Protein AF-A0A959WNP8-F1 (afdb_monomer_lite)

Foldseek 3Di:
DDVVVVQLVLLQDVLLVHCPDPCNVPPAAEAEAEDADDDPDDQKAADLVRSHIYGYDYPPDAPLQRSLRSNLRRLCNSVDDDPVDDDSFDPSSVVSSQSSLCRSQVDDPQPDVGSDDDRRSVVSVVSVVVVVD

Structure (mmCIF, N/CA/C/O backbone):
data_AF-A0A959WNP8-F1
#
_entry.id   AF-A0A959WNP8-F1
#
loop_
_atom_site.group_PDB
_atom_site.id
_atom_site.type_symbol
_atom_site.label_atom_id
_atom_site.label_alt_id
_atom_site.label_comp_id
_atom_site.label_asym_id
_atom_site.label_entity_id
_atom_site.label_seq_id
_atom_site.pdbx_PDB_ins_code
_atom_site.Cartn_x
_atom_site.Cartn_y
_atom_site.Cartn_z
_atom_site.occupancy
_atom_site.B_iso_or_equiv
_atom_site.auth_seq_id
_atom_site.auth_comp_id
_atom_site.auth_asym_id
_atom_site.auth_atom_id
_atom_site.pdbx_PDB_model_num
ATOM 1 N N . MET A 1 1 ? -9.210 -8.661 9.900 1.00 83.38 1 MET A N 1
ATOM 2 C CA . MET A 1 1 ? -8.757 -8.524 8.499 1.00 83.38 1 MET A CA 1
ATOM 3 C C . MET A 1 1 ? -7.403 -9.189 8.386 1.00 83.38 1 MET A C 1
ATOM 5 O O . MET A 1 1 ? -6.576 -8.958 9.261 1.00 83.38 1 MET A O 1
ATOM 9 N N . ASP A 1 2 ? -7.205 -10.001 7.355 1.00 92.56 2 ASP A N 1
ATOM 10 C CA . ASP A 1 2 ? -5.913 -10.611 7.049 1.00 92.56 2 ASP A CA 1
ATOM 11 C C . ASP A 1 2 ? -5.128 -9.694 6.099 1.00 92.56 2 ASP A C 1
ATOM 13 O O . ASP A 1 2 ? -5.534 -9.480 4.958 1.00 92.56 2 ASP A O 1
ATOM 17 N N . LEU A 1 3 ? -4.041 -9.098 6.596 1.00 93.81 3 LEU A N 1
ATOM 18 C CA . LEU A 1 3 ? -3.204 -8.191 5.806 1.00 93.81 3 LEU A CA 1
ATOM 19 C C . LEU A 1 3 ? -2.241 -8.924 4.873 1.00 93.81 3 LEU A C 1
ATOM 21 O O . LEU A 1 3 ? -1.819 -8.333 3.884 1.00 93.81 3 LEU A O 1
ATOM 25 N N . ALA A 1 4 ? -1.890 -10.176 5.171 1.00 95.12 4 ALA A N 1
ATOM 26 C CA . ALA A 1 4 ? -1.042 -10.960 4.283 1.00 95.12 4 ALA A CA 1
ATOM 27 C C . ALA A 1 4 ? -1.831 -11.337 3.026 1.00 95.12 4 ALA A C 1
ATOM 29 O O . ALA A 1 4 ? -1.365 -11.093 1.916 1.00 95.12 4 ALA A O 1
ATOM 30 N N . ALA A 1 5 ? -3.067 -11.816 3.204 1.00 96.44 5 ALA A N 1
ATOM 31 C CA . ALA A 1 5 ? -3.975 -12.082 2.090 1.00 96.44 5 ALA A CA 1
ATOM 32 C C . ALA A 1 5 ? -4.245 -10.818 1.259 1.00 96.44 5 ALA A C 1
ATOM 34 O O . ALA A 1 5 ? -4.214 -10.862 0.028 1.00 96.44 5 ALA A O 1
ATOM 35 N N . GLU A 1 6 ? -4.458 -9.679 1.924 1.00 97.56 6 GLU A N 1
ATOM 36 C CA . GLU A 1 6 ? -4.662 -8.412 1.225 1.00 97.56 6 GLU A CA 1
ATOM 37 C C . GLU A 1 6 ? -3.420 -7.984 0.441 1.00 97.56 6 GLU A C 1
ATOM 39 O O . GLU A 1 6 ? -3.536 -7.602 -0.719 1.00 97.56 6 GLU A O 1
ATOM 44 N N . LEU A 1 7 ? -2.220 -8.112 1.014 1.00 97.56 7 LEU A N 1
ATOM 45 C CA . LEU A 1 7 ? -0.985 -7.834 0.287 1.00 97.56 7 LEU A CA 1
ATOM 46 C C . LEU A 1 7 ? -0.840 -8.731 -0.950 1.00 97.56 7 LEU A C 1
ATOM 48 O O . LEU A 1 7 ? -0.492 -8.234 -2.020 1.00 97.56 7 LEU A O 1
ATOM 52 N N . THR A 1 8 ? -1.131 -10.029 -0.834 1.00 97.06 8 THR A N 1
ATOM 53 C CA . THR A 1 8 ? -1.098 -10.953 -1.978 1.00 97.06 8 THR A CA 1
ATOM 54 C C . THR A 1 8 ? -2.072 -10.526 -3.073 1.00 97.06 8 THR A C 1
ATOM 56 O O . THR A 1 8 ? -1.708 -10.554 -4.248 1.00 97.06 8 THR A O 1
ATOM 59 N N . ARG A 1 9 ? -3.287 -10.099 -2.708 1.00 97.62 9 ARG A N 1
ATOM 60 C CA . ARG A 1 9 ? -4.274 -9.577 -3.660 1.00 97.62 9 ARG A CA 1
ATOM 61 C C . ARG A 1 9 ? -3.765 -8.312 -4.349 1.00 97.62 9 ARG A C 1
ATOM 63 O O . ARG A 1 9 ? -3.756 -8.253 -5.573 1.00 97.62 9 ARG A O 1
ATOM 70 N N . LEU A 1 10 ? -3.310 -7.329 -3.571 1.00 98.19 10 LEU A N 1
ATOM 71 C CA . LEU A 1 10 ? -2.827 -6.045 -4.088 1.00 98.19 10 LEU A CA 1
ATOM 72 C C . LEU A 1 10 ? -1.586 -6.206 -4.976 1.00 98.19 10 LEU A C 1
ATOM 74 O O . LEU A 1 10 ? -1.432 -5.490 -5.954 1.00 98.19 10 LEU A O 1
ATOM 78 N N . SER A 1 11 ? -0.719 -7.176 -4.690 1.00 98.06 11 SER A N 1
ATOM 79 C CA . SER A 1 11 ? 0.497 -7.425 -5.481 1.00 98.06 11 SER A CA 1
ATOM 80 C C . SER A 1 11 ? 0.220 -7.907 -6.910 1.00 98.06 11 SER A C 1
ATOM 82 O O . SER A 1 11 ? 1.142 -7.970 -7.716 1.00 98.06 11 SER A O 1
ATOM 84 N N . ARG A 1 12 ? -1.033 -8.260 -7.223 1.00 97.94 12 ARG A N 1
ATOM 85 C CA . ARG A 1 12 ? -1.471 -8.747 -8.538 1.00 97.94 12 ARG A CA 1
ATOM 86 C C . ARG A 1 12 ? -2.231 -7.708 -9.357 1.00 97.94 12 ARG A C 1
ATOM 88 O O . ARG A 1 12 ? -2.690 -8.057 -10.438 1.00 97.94 12 ARG A O 1
ATOM 95 N N . LEU A 1 13 ? -2.388 -6.488 -8.843 1.00 98.25 13 LEU A N 1
ATOM 96 C CA . LEU A 1 13 ? -3.090 -5.420 -9.552 1.00 98.25 13 LEU A CA 1
ATOM 97 C C . LEU A 1 13 ? -2.391 -5.105 -10.875 1.00 98.25 13 LEU A C 1
ATOM 99 O O . LEU A 1 13 ? -1.161 -4.999 -10.915 1.00 98.25 13 LEU A O 1
ATOM 103 N N . ASP A 1 14 ? -3.164 -4.895 -11.934 1.00 97.44 14 ASP A N 1
ATOM 104 C CA . ASP A 1 14 ? -2.667 -4.504 -13.255 1.00 97.44 14 ASP A CA 1
ATOM 105 C C . ASP A 1 14 ? -1.921 -3.167 -13.186 1.00 97.44 14 ASP A C 1
ATOM 107 O O . ASP A 1 14 ? -0.846 -3.021 -13.775 1.00 97.44 14 ASP A O 1
ATOM 111 N N . ALA A 1 15 ? -2.399 -2.234 -12.356 1.00 96.19 15 ALA A N 1
ATOM 112 C CA . ALA A 1 15 ? -1.715 -0.979 -12.049 1.00 96.19 15 ALA A CA 1
ATOM 113 C C . ALA A 1 15 ? -0.299 -1.161 -11.466 1.00 96.19 15 ALA A C 1
ATOM 115 O O . ALA A 1 15 ? 0.496 -0.221 -11.486 1.00 96.19 15 ALA A O 1
ATOM 116 N N . LEU A 1 16 ? 0.018 -2.351 -10.944 1.00 96.25 16 LEU A N 1
ATOM 117 C CA . LEU A 1 16 ? 1.311 -2.719 -10.362 1.00 96.25 16 LEU A CA 1
ATOM 118 C C . LEU A 1 16 ? 2.051 -3.798 -11.179 1.00 96.25 16 LEU A C 1
ATOM 120 O O . LEU A 1 16 ? 2.971 -4.443 -10.671 1.00 96.25 16 LEU A O 1
ATOM 124 N N . GLY A 1 17 ? 1.670 -3.988 -12.445 1.00 94.69 17 GLY A N 1
ATOM 125 C CA . GLY A 1 17 ? 2.283 -4.952 -13.366 1.00 94.69 17 GLY A CA 1
ATOM 126 C C . GLY A 1 17 ? 1.504 -6.259 -13.537 1.00 94.69 17 GLY A C 1
ATOM 127 O O . GLY A 1 17 ? 1.948 -7.133 -14.282 1.00 94.69 17 GLY A O 1
ATOM 128 N N . GLY A 1 18 ? 0.352 -6.394 -12.880 1.00 95.69 18 GLY A N 1
ATOM 129 C CA . GLY A 1 18 ? -0.593 -7.488 -13.073 1.00 95.69 18 GLY A CA 1
ATOM 130 C C . GLY A 1 18 ? -0.128 -8.840 -12.522 1.00 95.69 18 GLY A C 1
ATOM 131 O O . GLY A 1 18 ? 0.905 -8.944 -11.852 1.00 95.69 18 GLY A O 1
ATOM 132 N N . PRO A 1 19 ? -0.858 -9.926 -12.828 1.00 95.50 19 PRO A N 1
ATOM 133 C CA . PRO A 1 19 ? -0.564 -11.270 -12.322 1.00 95.50 19 PRO A CA 1
ATOM 134 C C . PRO A 1 19 ? 0.791 -11.844 -12.760 1.00 95.50 19 PRO A C 1
ATOM 136 O O . PRO A 1 19 ? 1.304 -12.752 -12.109 1.00 95.50 19 PRO A O 1
ATOM 139 N N . ALA A 1 20 ? 1.361 -11.332 -13.854 1.00 94.06 20 ALA A N 1
ATOM 140 C CA . ALA A 1 20 ? 2.686 -11.706 -14.354 1.00 94.06 20 ALA A CA 1
ATOM 141 C C . ALA A 1 20 ? 3.803 -10.755 -13.874 1.00 94.06 20 ALA A C 1
ATOM 143 O O . ALA A 1 20 ? 4.969 -10.946 -14.220 1.00 94.06 20 ALA A O 1
ATOM 144 N N . GLY A 1 21 ? 3.457 -9.724 -13.099 1.00 93.81 21 GLY A N 1
ATOM 145 C CA . GLY A 1 21 ? 4.389 -8.715 -12.617 1.00 93.81 21 GLY A CA 1
ATOM 146 C C . GLY A 1 21 ? 5.350 -9.225 -11.540 1.00 93.81 21 GLY A C 1
ATOM 147 O O . GLY A 1 21 ? 5.162 -10.281 -10.922 1.00 93.81 21 GLY A O 1
ATOM 148 N N . ALA A 1 22 ? 6.387 -8.426 -11.277 1.00 93.69 22 ALA A N 1
ATOM 149 C CA . ALA A 1 22 ? 7.410 -8.745 -10.283 1.00 93.69 22 ALA A CA 1
ATOM 150 C C . ALA A 1 22 ? 6.818 -8.915 -8.875 1.00 93.69 22 ALA A C 1
ATOM 152 O O . ALA A 1 22 ? 7.157 -9.877 -8.189 1.00 93.69 22 ALA A O 1
ATOM 153 N N . LEU A 1 23 ? 5.889 -8.038 -8.478 1.00 95.75 23 LEU A N 1
ATOM 154 C CA . LEU A 1 23 ? 5.220 -8.106 -7.176 1.00 95.75 23 LEU A CA 1
ATOM 155 C C . LEU A 1 23 ? 4.314 -9.333 -7.037 1.00 95.75 23 LEU A C 1
ATOM 157 O O . LEU A 1 23 ? 4.260 -9.930 -5.967 1.00 95.75 23 LEU A O 1
ATOM 161 N N . ALA A 1 24 ? 3.636 -9.750 -8.107 1.00 96.06 24 ALA A N 1
ATOM 162 C CA . ALA A 1 24 ? 2.801 -10.948 -8.086 1.00 96.06 24 ALA A CA 1
ATOM 163 C C . ALA A 1 24 ? 3.635 -12.225 -7.896 1.00 96.06 24 ALA A C 1
ATOM 165 O O . ALA A 1 24 ? 3.199 -13.152 -7.212 1.00 96.06 24 ALA A O 1
ATOM 166 N N . SER A 1 25 ? 4.832 -12.253 -8.490 1.00 95.56 25 SER A N 1
ATOM 167 C CA . SER A 1 25 ? 5.758 -13.389 -8.426 1.00 95.56 25 SER A CA 1
ATOM 168 C C . SER A 1 25 ? 6.579 -13.411 -7.133 1.00 95.56 25 SER A C 1
ATOM 170 O O . SER A 1 25 ? 6.843 -14.476 -6.583 1.00 95.56 25 SER A O 1
ATOM 172 N N . HIS A 1 26 ? 6.976 -12.235 -6.645 1.00 94.94 26 HIS A N 1
ATOM 173 C CA . HIS A 1 26 ? 7.814 -12.047 -5.463 1.00 94.94 26 HIS A CA 1
ATOM 174 C C . HIS A 1 26 ? 7.223 -10.934 -4.583 1.00 94.94 26 HIS A C 1
ATOM 176 O O . HIS A 1 26 ? 7.759 -9.820 -4.548 1.00 94.94 26 HIS A O 1
ATOM 182 N N . PRO A 1 27 ? 6.105 -11.201 -3.884 1.00 95.25 27 PRO A N 1
ATOM 183 C CA . PRO A 1 27 ? 5.466 -10.198 -3.044 1.00 95.25 27 PRO A CA 1
ATOM 184 C C . PRO A 1 27 ? 6.399 -9.779 -1.901 1.00 95.25 27 PRO A C 1
ATOM 186 O O . PRO A 1 27 ? 7.181 -10.603 -1.415 1.00 95.25 27 PRO A O 1
ATOM 189 N N . PRO A 1 28 ? 6.327 -8.515 -1.452 1.00 96.88 28 PRO A N 1
ATOM 190 C CA . PRO A 1 28 ? 7.196 -8.037 -0.394 1.00 96.88 28 PRO A CA 1
ATOM 191 C C . PRO A 1 28 ? 6.903 -8.729 0.936 1.00 96.88 28 PRO A C 1
ATOM 193 O O . PRO A 1 28 ? 5.772 -9.116 1.234 1.00 96.88 28 PRO A O 1
ATOM 196 N N . GLU A 1 29 ? 7.920 -8.831 1.785 1.00 97.81 29 GLU A N 1
ATOM 197 C CA . GLU A 1 29 ? 7.729 -9.287 3.160 1.00 97.81 29 GLU A CA 1
ATOM 198 C C . GLU A 1 29 ? 6.922 -8.238 3.943 1.00 97.81 29 GLU A C 1
ATOM 200 O O . GLU A 1 29 ? 7.284 -7.057 3.978 1.00 97.81 29 GLU A O 1
ATOM 205 N N . LEU A 1 30 ? 5.848 -8.666 4.613 1.00 98.00 30 LEU A N 1
ATOM 206 C CA . LEU A 1 30 ? 5.008 -7.786 5.421 1.00 98.00 30 LEU A CA 1
ATOM 207 C C . LEU A 1 30 ? 5.306 -7.917 6.912 1.00 98.00 30 LEU A C 1
ATOM 209 O O . LEU A 1 30 ? 5.053 -8.948 7.531 1.00 98.00 30 LEU A O 1
ATOM 213 N N . THR A 1 31 ? 5.705 -6.809 7.530 1.00 97.75 31 THR A N 1
ATOM 214 C CA . THR A 1 31 ? 5.743 -6.666 8.988 1.00 97.75 31 THR A CA 1
ATOM 215 C C . THR A 1 31 ? 4.579 -5.810 9.484 1.00 97.75 31 THR A C 1
ATOM 217 O O . THR A 1 31 ? 4.430 -4.652 9.096 1.00 97.75 31 THR A O 1
ATOM 220 N N . VAL A 1 32 ? 3.790 -6.333 10.427 1.00 95.75 32 VAL A N 1
ATOM 221 C CA . VAL A 1 32 ? 2.732 -5.563 11.103 1.00 95.75 32 VAL A CA 1
ATOM 222 C C . VAL A 1 32 ? 3.188 -5.171 12.506 1.00 95.75 32 VAL A C 1
ATOM 224 O O . VAL A 1 32 ? 3.289 -6.006 13.404 1.00 95.75 32 VAL A O 1
ATOM 227 N N . ARG A 1 33 ? 3.432 -3.878 12.716 1.00 94.75 33 ARG A N 1
ATOM 228 C CA . ARG A 1 33 ? 3.794 -3.307 14.019 1.00 94.75 33 ARG A CA 1
ATOM 229 C C . ARG A 1 33 ? 2.537 -2.967 14.805 1.00 94.75 33 ARG A C 1
ATOM 231 O O . ARG A 1 33 ? 1.629 -2.339 14.267 1.00 94.75 33 ARG A O 1
ATOM 238 N N . ARG A 1 34 ? 2.501 -3.333 16.088 1.00 94.19 34 ARG A N 1
ATOM 239 C CA . ARG A 1 34 ? 1.337 -3.105 16.961 1.00 94.19 34 ARG A CA 1
ATOM 240 C C . ARG A 1 34 ? 1.687 -2.352 18.247 1.00 94.19 34 ARG A C 1
ATOM 242 O O . ARG A 1 34 ? 1.679 -2.947 19.321 1.00 94.19 34 ARG A O 1
ATOM 249 N N . PRO A 1 35 ? 2.059 -1.063 18.166 1.00 93.56 35 PRO A N 1
ATOM 250 C CA . PRO A 1 35 ? 2.341 -0.276 19.357 1.00 93.56 35 PRO A CA 1
ATOM 251 C C . PRO A 1 35 ? 1.058 0.005 20.150 1.00 93.56 35 PRO A C 1
ATOM 253 O O . PRO A 1 35 ? -0.022 0.174 19.586 1.00 93.56 35 PRO A O 1
ATOM 256 N N . ALA A 1 36 ? 1.195 0.150 21.470 1.00 92.62 36 ALA A N 1
ATOM 257 C CA . ALA A 1 36 ? 0.074 0.449 22.366 1.00 92.62 36 ALA A CA 1
ATOM 258 C C . ALA A 1 36 ? -0.537 1.852 22.161 1.00 92.62 36 ALA A C 1
ATOM 260 O O . ALA A 1 36 ? -1.612 2.141 22.679 1.00 92.62 36 ALA A O 1
ATOM 261 N N . ARG A 1 37 ? 0.153 2.751 21.446 1.00 91.88 37 ARG A N 1
ATOM 262 C CA . ARG A 1 37 ? -0.270 4.139 21.199 1.00 91.88 37 ARG A CA 1
ATOM 263 C C . ARG A 1 37 ? 0.013 4.539 19.754 1.00 91.88 37 ARG A C 1
ATOM 265 O O . ARG A 1 37 ? 0.908 3.982 19.118 1.00 91.88 37 ARG A O 1
ATOM 272 N N . ARG A 1 38 ? -0.701 5.563 19.275 1.00 89.31 38 ARG A N 1
ATOM 273 C CA . ARG A 1 38 ? -0.488 6.157 17.949 1.00 89.31 38 ARG A CA 1
ATOM 274 C C . ARG A 1 38 ? 0.963 6.645 17.787 1.00 89.31 38 ARG A C 1
ATOM 276 O O . ARG A 1 38 ? 1.421 7.453 18.601 1.00 89.31 38 ARG A O 1
ATOM 283 N N . PRO A 1 39 ? 1.689 6.208 16.744 1.00 86.31 39 PRO A N 1
ATOM 284 C CA . PRO A 1 39 ? 3.019 6.724 16.444 1.00 86.31 39 PRO A CA 1
ATOM 285 C C . PRO A 1 39 ? 2.949 8.197 16.016 1.00 86.31 39 PRO A C 1
ATOM 287 O O . PRO A 1 39 ? 2.016 8.630 15.346 1.00 86.31 39 PRO A O 1
ATOM 290 N N . ARG A 1 40 ? 3.969 8.983 16.382 1.00 82.50 40 ARG A N 1
ATOM 291 C CA . ARG A 1 40 ? 3.981 10.443 16.164 1.00 82.50 40 ARG A CA 1
ATOM 292 C C . ARG A 1 40 ? 4.201 10.881 14.713 1.00 82.50 40 ARG A C 1
ATOM 294 O O . ARG A 1 40 ? 3.978 12.048 14.419 1.00 82.50 40 ARG A O 1
ATOM 301 N N . ARG A 1 41 ? 4.735 10.013 13.842 1.00 75.62 41 ARG A N 1
ATOM 302 C CA . ARG A 1 41 ? 5.233 10.438 12.517 1.00 75.62 41 ARG A CA 1
ATOM 303 C C . ARG A 1 41 ? 4.864 9.538 11.342 1.00 75.62 41 ARG A C 1
ATOM 305 O O . ARG A 1 41 ? 4.574 10.075 10.284 1.00 75.62 41 ARG A O 1
ATOM 312 N N . ARG A 1 42 ? 4.933 8.210 11.476 1.00 82.31 42 ARG A N 1
ATOM 313 C CA . ARG A 1 42 ? 4.773 7.287 10.338 1.00 82.31 42 ARG A CA 1
ATOM 314 C C . ARG A 1 42 ? 3.828 6.148 10.678 1.00 82.31 42 ARG A C 1
ATOM 316 O O . ARG A 1 42 ? 3.928 5.585 11.768 1.00 82.31 42 ARG A O 1
ATOM 323 N N . LEU A 1 43 ? 2.936 5.845 9.739 1.00 89.00 43 LEU A N 1
ATOM 324 C CA . LEU A 1 43 ? 1.996 4.728 9.814 1.00 89.00 43 LEU A CA 1
ATOM 325 C C . LEU A 1 43 ? 2.531 3.498 9.078 1.00 89.00 43 LEU A C 1
ATOM 327 O O . LEU A 1 43 ? 2.284 2.381 9.520 1.00 89.00 43 LEU A O 1
ATOM 331 N N . GLY A 1 44 ? 3.353 3.693 8.050 1.00 92.50 44 GLY A N 1
ATOM 332 C CA . GLY A 1 44 ? 4.088 2.636 7.371 1.00 92.50 44 GLY A CA 1
ATOM 333 C C . GLY A 1 44 ? 5.421 3.122 6.817 1.00 92.50 44 GLY A C 1
ATOM 334 O O . GLY A 1 44 ? 5.806 4.283 7.011 1.00 92.50 44 GLY A O 1
ATOM 335 N N . PHE A 1 45 ? 6.162 2.184 6.237 1.00 92.56 45 PHE A N 1
ATOM 336 C CA . PHE A 1 45 ? 7.288 2.458 5.353 1.00 92.56 45 PHE A CA 1
ATOM 337 C C . PHE A 1 45 ? 7.601 1.228 4.491 1.00 92.56 45 PHE A C 1
ATOM 339 O O . PHE A 1 45 ? 7.463 0.088 4.945 1.00 92.56 45 PHE A O 1
ATOM 346 N N . ALA A 1 46 ? 8.098 1.478 3.287 1.00 93.38 46 ALA A N 1
ATOM 347 C CA . ALA A 1 46 ? 8.714 0.500 2.405 1.00 93.38 46 ALA A CA 1
ATOM 348 C C . ALA A 1 46 ? 10.249 0.548 2.477 1.00 93.38 46 ALA A C 1
ATOM 350 O O . ALA A 1 46 ? 10.850 1.606 2.685 1.00 93.38 46 ALA A O 1
ATOM 351 N N . VAL A 1 47 ? 10.886 -0.599 2.243 1.00 91.81 47 VAL A N 1
ATOM 352 C CA . VAL A 1 47 ? 12.323 -0.720 1.970 1.00 91.81 47 VAL A CA 1
ATOM 353 C C . VAL A 1 47 ? 12.481 -1.408 0.609 1.00 91.81 47 VAL A C 1
ATOM 355 O O . VAL A 1 47 ? 12.570 -2.635 0.557 1.00 91.81 47 VAL A O 1
ATOM 358 N N . PRO A 1 48 ? 12.486 -0.647 -0.506 1.00 90.56 48 PRO A N 1
ATOM 359 C CA . PRO A 1 48 ? 12.495 -1.219 -1.856 1.00 90.56 48 PRO A CA 1
ATOM 360 C C . PRO A 1 48 ? 13.666 -2.160 -2.128 1.00 90.56 48 PRO A C 1
ATOM 362 O O . PRO A 1 48 ? 13.466 -3.237 -2.674 1.00 90.56 48 PRO A O 1
ATOM 365 N N . ALA A 1 49 ? 14.869 -1.798 -1.673 1.00 89.00 49 ALA A N 1
ATOM 366 C CA . ALA A 1 49 ? 16.072 -2.611 -1.863 1.00 89.00 49 ALA A CA 1
ATOM 367 C C . ALA A 1 49 ? 15.998 -3.994 -1.188 1.00 89.00 49 ALA A C 1
ATOM 369 O O . ALA A 1 49 ? 16.717 -4.903 -1.587 1.00 89.00 49 ALA A O 1
ATOM 370 N N . GLU A 1 50 ? 15.140 -4.152 -0.179 1.00 93.94 50 GLU A N 1
ATOM 371 C CA . GLU A 1 50 ? 14.948 -5.417 0.535 1.00 93.94 50 GLU A CA 1
ATOM 372 C C . GLU A 1 50 ? 13.634 -6.113 0.145 1.00 93.94 50 GLU A C 1
ATOM 374 O O . GLU A 1 50 ? 13.381 -7.218 0.611 1.00 93.94 50 GLU A O 1
ATOM 379 N N . ASN A 1 51 ? 12.792 -5.490 -0.691 1.00 94.88 51 ASN A N 1
ATOM 380 C CA . ASN A 1 51 ? 11.424 -5.932 -0.974 1.00 94.88 51 ASN A CA 1
ATOM 381 C C . ASN A 1 51 ? 10.593 -6.137 0.313 1.00 94.88 51 ASN A C 1
ATOM 383 O O . ASN A 1 51 ? 10.007 -7.194 0.539 1.00 94.88 51 ASN A O 1
ATOM 387 N N . ARG A 1 52 ? 10.577 -5.134 1.205 1.00 96.50 52 ARG A N 1
ATOM 388 C CA . ARG A 1 52 ? 9.899 -5.218 2.516 1.00 96.50 52 ARG A CA 1
ATOM 389 C C . ARG A 1 52 ? 8.963 -4.050 2.758 1.00 96.50 52 ARG A C 1
ATOM 391 O O . ARG A 1 52 ? 9.266 -2.911 2.402 1.00 96.50 52 ARG A O 1
ATOM 398 N N . ILE A 1 53 ? 7.864 -4.326 3.450 1.00 96.69 53 ILE A N 1
ATOM 399 C CA . ILE A 1 53 ? 6.877 -3.339 3.883 1.00 96.69 53 ILE A CA 1
ATOM 400 C C . ILE A 1 53 ? 6.625 -3.495 5.379 1.00 96.69 53 ILE A C 1
ATOM 402 O O . ILE A 1 53 ? 6.459 -4.595 5.905 1.00 96.69 53 ILE A O 1
ATOM 406 N N . SER A 1 54 ? 6.533 -2.368 6.076 1.00 96.31 54 SER A N 1
ATOM 407 C CA . SER A 1 54 ? 6.039 -2.311 7.442 1.00 96.31 54 SER A CA 1
ATOM 408 C C . SER A 1 54 ? 4.776 -1.465 7.507 1.00 96.31 54 SER A C 1
ATOM 410 O O . SER A 1 54 ? 4.789 -0.303 7.114 1.00 96.31 54 SER A O 1
ATOM 412 N N . VAL A 1 55 ? 3.720 -2.004 8.113 1.00 95.50 55 VAL A N 1
ATOM 413 C CA . VAL A 1 55 ? 2.480 -1.275 8.425 1.00 95.50 55 VAL A CA 1
ATOM 414 C C . VAL A 1 55 ? 2.280 -1.249 9.934 1.00 95.50 55 VAL A C 1
ATOM 416 O O . VAL A 1 55 ? 2.592 -2.213 10.631 1.00 95.50 55 VAL A O 1
ATOM 419 N N . THR A 1 56 ? 1.776 -0.141 10.465 1.00 94.50 56 THR A N 1
ATOM 420 C CA . THR A 1 56 ? 1.520 0.038 11.894 1.00 94.50 56 THR A CA 1
ATOM 421 C C . THR A 1 56 ? 0.026 0.055 12.163 1.00 94.50 56 THR A C 1
ATOM 423 O O . THR A 1 56 ? -0.687 0.900 11.635 1.00 94.50 56 THR A O 1
ATOM 426 N N . ALA A 1 57 ? -0.436 -0.831 13.041 1.00 92.56 57 ALA A N 1
ATOM 427 C CA . ALA A 1 57 ? -1.803 -0.857 13.542 1.00 92.56 57 ALA A CA 1
ATOM 428 C C . ALA A 1 57 ? -1.807 -0.574 15.050 1.00 92.56 57 ALA A C 1
ATOM 430 O O . ALA A 1 57 ? -1.121 -1.250 15.808 1.00 92.56 57 ALA A O 1
ATOM 431 N N . TYR A 1 58 ? -2.563 0.422 15.503 1.00 92.56 58 TYR A N 1
ATOM 432 C CA . TYR A 1 58 ? -2.629 0.837 16.910 1.00 92.56 58 TYR A CA 1
ATOM 433 C C . TYR A 1 58 ? -4.087 1.067 17.339 1.00 92.56 58 TYR A C 1
ATOM 435 O O . TYR A 1 58 ? -4.947 1.228 16.472 1.00 92.56 58 TYR A O 1
ATOM 443 N N . PRO A 1 59 ? -4.405 1.109 18.648 1.00 92.00 59 PRO A N 1
ATOM 444 C CA . PRO A 1 59 ? -5.773 1.361 19.103 1.00 92.00 59 PRO A CA 1
ATOM 445 C C . PRO A 1 59 ? -6.353 2.666 18.530 1.00 92.00 59 PRO A C 1
ATOM 447 O O . PRO A 1 59 ? -5.771 3.735 18.709 1.00 92.00 59 PRO A O 1
ATOM 450 N N . GLY A 1 60 ? -7.495 2.574 17.843 1.00 89.50 60 GLY A N 1
ATOM 451 C CA . GLY A 1 60 ? -8.163 3.712 17.199 1.00 89.50 60 GLY A CA 1
ATOM 452 C C . GLY A 1 60 ? -7.715 4.017 15.765 1.00 89.50 60 GLY A C 1
ATOM 453 O O . GLY A 1 60 ? -8.183 5.000 15.201 1.00 89.50 60 GLY A O 1
ATOM 454 N N . ILE A 1 61 ? -6.824 3.216 15.166 1.00 91.62 61 ILE A N 1
ATOM 455 C CA . ILE A 1 61 ? -6.578 3.280 13.718 1.00 91.62 61 ILE A CA 1
ATOM 456 C C . ILE A 1 61 ? -7.784 2.711 12.952 1.00 91.62 61 ILE A C 1
ATOM 458 O O . ILE A 1 61 ? -8.326 1.673 13.344 1.00 91.62 61 ILE A O 1
ATOM 462 N N . GLY A 1 62 ? -8.200 3.373 11.871 1.00 91.19 62 GLY A N 1
ATOM 463 C CA . GLY A 1 62 ? -9.249 2.876 10.987 1.00 91.19 62 GLY A CA 1
ATOM 464 C C . GLY A 1 62 ? -8.762 1.732 10.100 1.00 91.19 62 GLY A C 1
ATOM 465 O O . GLY A 1 62 ? -7.560 1.535 9.894 1.00 91.19 62 GLY A O 1
ATOM 466 N N . ARG A 1 63 ? -9.699 0.964 9.534 1.00 92.88 63 ARG A N 1
ATOM 467 C CA . ARG A 1 63 ? -9.358 -0.051 8.526 1.00 92.88 63 ARG A CA 1
ATOM 468 C C . ARG A 1 63 ? -8.821 0.624 7.264 1.00 92.88 63 ARG A C 1
ATOM 470 O O . ARG A 1 63 ? -7.800 0.175 6.743 1.00 92.88 63 ARG A O 1
ATOM 477 N N . GLY A 1 64 ? -9.483 1.685 6.807 1.00 93.69 64 GLY A N 1
ATOM 478 C CA . GLY A 1 64 ? -9.063 2.480 5.662 1.00 93.69 64 GLY A CA 1
ATOM 479 C C . GLY A 1 64 ? -7.633 2.995 5.799 1.00 93.69 64 GLY A C 1
ATOM 480 O O . GLY A 1 64 ? -6.874 2.894 4.844 1.00 93.69 64 GLY A O 1
ATOM 481 N N . ASP A 1 65 ? -7.221 3.445 6.989 1.00 93.38 65 ASP A N 1
ATOM 482 C CA . ASP A 1 65 ? -5.846 3.913 7.236 1.00 93.38 65 ASP A CA 1
ATOM 483 C C . ASP A 1 65 ? -4.812 2.810 6.983 1.00 93.38 65 ASP A C 1
ATOM 485 O O . ASP A 1 65 ? -3.772 3.042 6.363 1.00 93.38 65 ASP A O 1
ATOM 489 N N . VAL A 1 66 ? -5.091 1.596 7.462 1.00 94.88 66 VAL A N 1
ATOM 490 C CA . VAL A 1 66 ? -4.201 0.441 7.301 1.00 94.88 66 VAL A CA 1
ATOM 491 C C . VAL A 1 66 ? -4.123 0.026 5.832 1.00 94.88 66 VAL A C 1
ATOM 493 O O . VAL A 1 66 ? -3.029 -0.239 5.337 1.00 94.88 66 VAL A O 1
ATOM 496 N N . LEU A 1 67 ? -5.263 -0.015 5.138 1.00 96.25 67 LEU A N 1
ATOM 497 C CA . LEU A 1 67 ? -5.341 -0.391 3.725 1.00 96.25 67 LEU A CA 1
ATOM 498 C C . LEU A 1 67 ? -4.686 0.646 2.810 1.00 96.25 67 LEU A C 1
ATOM 500 O O . LEU A 1 67 ? -3.926 0.278 1.915 1.00 96.25 67 LEU A O 1
ATOM 504 N N . GLU A 1 68 ? -4.924 1.932 3.070 1.00 95.44 68 GLU A N 1
ATOM 505 C CA . GLU A 1 68 ? -4.269 3.017 2.345 1.00 95.44 68 GLU A CA 1
ATOM 506 C C . GLU A 1 68 ? -2.761 2.971 2.556 1.00 95.44 68 GLU A C 1
ATOM 508 O O . GLU A 1 68 ? -2.002 3.092 1.598 1.00 95.44 68 GLU A O 1
ATOM 513 N N . THR A 1 69 ? -2.323 2.758 3.799 1.00 95.50 69 THR A N 1
ATOM 514 C CA . THR A 1 69 ? -0.901 2.631 4.121 1.00 95.50 69 THR A CA 1
ATOM 515 C C . THR A 1 69 ? -0.281 1.444 3.392 1.00 95.50 69 THR A C 1
ATOM 517 O O . THR A 1 69 ? 0.741 1.609 2.738 1.00 95.50 69 THR A O 1
ATOM 520 N N . LEU A 1 70 ? -0.902 0.263 3.452 1.00 97.06 70 LEU A N 1
ATOM 521 C CA . LEU A 1 70 ? -0.386 -0.935 2.791 1.00 97.06 70 LEU A CA 1
ATOM 522 C C . LEU A 1 70 ? -0.198 -0.717 1.284 1.00 97.06 70 LEU A C 1
ATOM 524 O O . LEU A 1 70 ? 0.878 -1.001 0.761 1.00 97.06 70 LEU A O 1
ATOM 528 N N . LEU A 1 71 ? -1.216 -0.185 0.600 1.00 97.12 71 LEU A N 1
ATOM 529 C CA . LEU A 1 71 ? -1.138 0.042 -0.842 1.00 97.12 71 LEU A CA 1
ATOM 530 C C . LEU A 1 71 ? -0.143 1.157 -1.195 1.00 97.12 71 LEU A C 1
ATOM 532 O O . LEU A 1 71 ? 0.600 1.024 -2.161 1.00 97.12 71 LEU A O 1
ATOM 536 N N . HIS A 1 72 ? -0.067 2.221 -0.394 1.00 95.75 72 HIS A N 1
ATOM 537 C CA . HIS A 1 72 ? 0.918 3.290 -0.576 1.00 95.75 72 HIS A CA 1
ATOM 538 C C . HIS A 1 72 ? 2.356 2.759 -0.529 1.00 95.75 72 HIS A C 1
ATOM 540 O O . HIS A 1 72 ? 3.157 3.051 -1.418 1.00 95.75 72 HIS A O 1
ATOM 546 N N . GLU A 1 73 ? 2.683 1.957 0.487 1.00 95.81 73 GLU A N 1
ATOM 547 C CA . GLU A 1 73 ? 4.020 1.372 0.607 1.00 95.81 73 GLU A CA 1
ATOM 548 C C . GLU A 1 73 ? 4.301 0.353 -0.505 1.00 95.81 73 GLU A C 1
ATOM 550 O O . GLU A 1 73 ? 5.425 0.265 -0.991 1.00 95.81 73 GLU A O 1
ATOM 555 N N . LEU A 1 74 ? 3.288 -0.379 -0.974 1.00 96.62 74 LEU A N 1
ATOM 556 C CA . LEU A 1 74 ? 3.445 -1.295 -2.103 1.00 96.62 74 LEU A CA 1
ATOM 557 C C . LEU A 1 74 ? 3.753 -0.557 -3.413 1.00 96.62 74 LEU A C 1
ATOM 559 O O . LEU A 1 74 ? 4.618 -0.993 -4.170 1.00 96.62 74 LEU A O 1
ATOM 563 N N . VAL A 1 75 ? 3.122 0.596 -3.651 1.00 95.31 75 VAL A N 1
ATOM 564 C CA . VAL A 1 75 ? 3.431 1.457 -4.806 1.00 95.31 75 VAL A CA 1
ATOM 565 C C . VAL A 1 75 ? 4.877 1.957 -4.745 1.00 95.31 75 VAL A C 1
ATOM 567 O O . VAL A 1 75 ? 5.530 2.047 -5.782 1.00 95.31 75 VAL A O 1
ATOM 570 N N . HIS A 1 76 ? 5.421 2.222 -3.551 1.00 93.69 76 HIS A N 1
ATOM 571 C CA . HIS A 1 76 ? 6.843 2.552 -3.409 1.00 93.69 76 HIS A CA 1
ATOM 572 C C . HIS A 1 76 ? 7.766 1.420 -3.872 1.00 93.69 76 HIS A C 1
ATOM 574 O O . HIS A 1 76 ? 8.803 1.707 -4.468 1.00 93.69 76 HIS A O 1
ATOM 580 N N . ILE A 1 77 ? 7.405 0.157 -3.621 1.00 94.50 77 ILE A N 1
ATOM 581 C CA . ILE A 1 77 ? 8.160 -0.988 -4.145 1.00 94.50 77 ILE A CA 1
ATOM 582 C C . ILE A 1 77 ? 8.003 -1.076 -5.670 1.00 94.50 77 ILE A C 1
ATOM 584 O O . ILE A 1 77 ? 9.000 -1.231 -6.367 1.00 94.50 77 ILE A O 1
ATOM 588 N N . ALA A 1 78 ? 6.773 -0.944 -6.182 1.00 93.75 78 ALA A N 1
ATOM 589 C CA . ALA A 1 78 ? 6.457 -1.110 -7.603 1.00 93.75 78 ALA A CA 1
ATOM 590 C C . ALA A 1 78 ? 7.161 -0.083 -8.503 1.00 93.75 78 ALA A C 1
ATOM 592 O O . ALA A 1 78 ? 7.740 -0.439 -9.523 1.00 93.75 78 ALA A O 1
ATOM 593 N N . VAL A 1 79 ? 7.093 1.193 -8.119 1.00 90.44 79 VAL A N 1
ATOM 594 C CA . VAL A 1 79 ? 7.654 2.309 -8.896 1.00 90.44 79 VAL A CA 1
ATOM 595 C C . VAL A 1 79 ? 9.158 2.450 -8.650 1.00 90.44 79 VAL A C 1
ATOM 597 O O . VAL A 1 79 ? 9.896 2.917 -9.512 1.00 90.44 79 VAL A O 1
ATOM 600 N N . GLY A 1 80 ? 9.632 2.038 -7.472 1.00 82.94 80 GLY A N 1
ATOM 601 C CA . GLY A 1 80 ? 11.019 2.222 -7.073 1.00 82.94 80 GLY A CA 1
ATOM 602 C C . GLY A 1 80 ? 11.376 3.692 -6.794 1.00 82.94 80 GLY A C 1
ATOM 603 O O . GLY A 1 80 ? 10.503 4.557 -6.650 1.00 82.94 80 GLY A O 1
ATOM 604 N N . PRO A 1 81 ? 12.673 4.004 -6.630 1.00 72.06 81 PRO A N 1
ATOM 605 C CA . PRO A 1 81 ? 13.126 5.370 -6.406 1.00 72.06 81 PRO A CA 1
ATOM 606 C C . PRO A 1 81 ? 12.944 6.216 -7.673 1.00 72.06 81 PRO A C 1
ATOM 608 O O . PRO A 1 81 ? 13.265 5.781 -8.774 1.00 72.06 81 PRO A O 1
ATOM 611 N N . ALA A 1 82 ? 12.493 7.462 -7.515 1.00 64.50 82 ALA A N 1
ATOM 612 C CA . ALA A 1 82 ? 12.347 8.376 -8.645 1.00 64.50 82 ALA A CA 1
ATOM 613 C C . ALA A 1 82 ? 13.691 8.607 -9.363 1.00 64.50 82 ALA A C 1
ATOM 615 O O . ALA A 1 82 ? 14.665 9.030 -8.733 1.00 64.50 82 ALA A O 1
ATOM 616 N N . ALA A 1 83 ? 13.706 8.395 -10.683 1.00 58.78 83 ALA A N 1
ATOM 617 C CA . ALA A 1 83 ? 14.896 8.499 -11.533 1.00 58.78 83 ALA A CA 1
ATOM 618 C C . ALA A 1 83 ? 15.568 9.889 -11.507 1.00 58.78 83 ALA A C 1
ATOM 620 O O . ALA A 1 83 ? 16.781 9.994 -11.662 1.00 58.78 83 ALA A O 1
ATOM 621 N N . GLU A 1 84 ? 14.802 10.957 -11.266 1.00 57.09 84 GLU A N 1
ATOM 622 C CA . GLU A 1 84 ? 15.280 12.350 -11.351 1.00 57.09 84 GLU A CA 1
ATOM 623 C C . GLU A 1 84 ? 15.722 12.956 -10.009 1.00 57.09 84 GLU A C 1
ATOM 625 O O . GLU A 1 84 ? 16.115 14.120 -9.936 1.00 57.09 84 GLU A O 1
ATOM 630 N N . GLY A 1 85 ? 15.700 12.174 -8.928 1.00 53.22 85 GLY A N 1
ATOM 631 C CA . GLY A 1 85 ? 16.116 12.641 -7.611 1.00 53.22 85 GLY A CA 1
ATOM 632 C C . GLY A 1 85 ? 15.135 13.626 -6.947 1.00 53.22 85 GLY A C 1
ATOM 633 O O . GLY A 1 85 ? 14.557 14.531 -7.539 1.00 53.22 85 GLY A O 1
ATOM 634 N N . ARG A 1 86 ? 14.999 13.467 -5.625 1.00 55.72 86 ARG A N 1
ATOM 635 C CA . ARG A 1 86 ? 14.303 14.342 -4.650 1.00 55.72 86 ARG A CA 1
ATOM 636 C C . ARG A 1 86 ? 12.779 14.264 -4.508 1.00 55.72 86 ARG A C 1
ATOM 638 O O . ARG A 1 86 ? 12.278 14.881 -3.568 1.00 55.72 86 ARG A O 1
ATOM 645 N N . ARG A 1 87 ? 12.022 13.491 -5.295 1.00 66.00 87 ARG A N 1
ATOM 646 C CA . ARG A 1 87 ? 10.584 13.283 -5.006 1.00 66.00 87 ARG A CA 1
ATOM 647 C C . ARG A 1 87 ? 10.172 11.815 -5.013 1.00 66.00 87 ARG A C 1
ATOM 649 O O . ARG A 1 87 ? 9.854 11.260 -6.052 1.00 66.00 87 ARG A O 1
ATOM 656 N N . TRP A 1 88 ? 10.072 11.244 -3.811 1.00 75.38 88 TRP A N 1
ATOM 657 C CA . TRP A 1 88 ? 9.454 9.936 -3.544 1.00 75.38 88 TRP A CA 1
ATOM 658 C C . TRP A 1 88 ? 7.998 9.841 -4.029 1.00 75.38 88 TRP A C 1
ATOM 660 O O . TRP A 1 88 ? 7.517 8.758 -4.331 1.00 75.38 88 TRP A O 1
ATOM 670 N N . HIS A 1 89 ? 7.310 10.982 -4.134 1.00 88.19 89 HIS A N 1
ATOM 671 C CA . 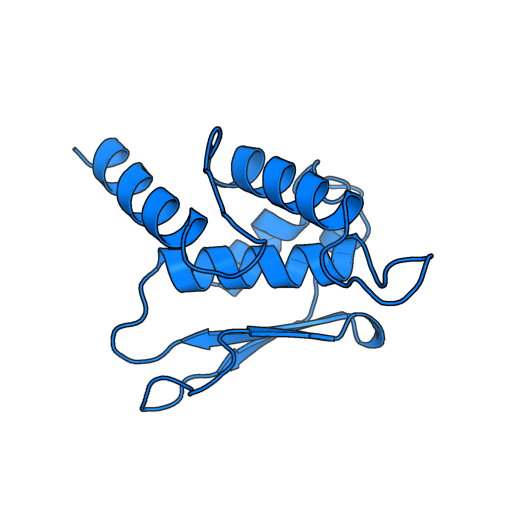HIS A 1 89 ? 5.917 11.097 -4.575 1.00 88.19 89 HIS A CA 1
ATOM 672 C C . HIS A 1 89 ? 5.807 11.970 -5.833 1.00 88.19 89 HIS A C 1
ATOM 674 O O . HIS A 1 89 ? 5.104 12.979 -5.851 1.00 88.19 89 HIS A O 1
ATOM 680 N N . GLY A 1 90 ? 6.596 11.640 -6.857 1.00 86.06 90 GLY A N 1
ATOM 681 C CA . GLY A 1 90 ? 6.530 12.282 -8.170 1.00 86.06 90 GLY A CA 1
ATOM 682 C C . GLY A 1 90 ? 5.271 11.909 -8.964 1.00 86.06 90 GLY A C 1
ATOM 683 O O . GLY A 1 90 ? 4.393 11.193 -8.485 1.00 86.06 90 GLY A O 1
ATOM 684 N N . ARG A 1 91 ? 5.199 12.380 -10.215 1.00 86.88 91 ARG A N 1
ATOM 685 C CA . ARG A 1 91 ? 4.053 12.146 -11.113 1.00 86.88 91 ARG A CA 1
ATOM 686 C C . ARG A 1 91 ? 3.744 10.659 -11.293 1.00 86.88 91 ARG A C 1
ATOM 688 O O . ARG A 1 91 ? 2.579 10.284 -11.235 1.00 86.88 91 ARG A O 1
ATOM 695 N N . GLU A 1 92 ? 4.776 9.849 -11.503 1.00 89.06 92 GLU A N 1
ATOM 696 C CA . GLU A 1 92 ? 4.648 8.404 -11.706 1.00 89.06 92 GLU A CA 1
ATOM 697 C C . GLU A 1 92 ? 4.055 7.715 -10.476 1.00 89.06 92 GLU A C 1
ATOM 699 O O . GLU A 1 92 ? 3.027 7.056 -10.586 1.00 89.06 92 GLU A O 1
ATOM 704 N N . PHE A 1 93 ? 4.611 7.983 -9.290 1.00 91.19 93 PHE A N 1
ATOM 705 C CA . PHE A 1 93 ? 4.063 7.486 -8.029 1.00 91.19 93 PHE A CA 1
ATOM 706 C C . PHE A 1 93 ? 2.589 7.871 -7.854 1.00 91.19 93 PHE A C 1
ATOM 708 O O . PHE A 1 93 ? 1.754 7.031 -7.535 1.00 91.19 93 PHE A O 1
ATOM 715 N N . THR A 1 94 ? 2.244 9.146 -8.061 1.00 89.94 94 THR A N 1
ATOM 716 C CA . THR A 1 94 ? 0.862 9.614 -7.890 1.00 89.94 94 THR A CA 1
ATOM 717 C C . THR A 1 94 ? -0.089 8.968 -8.897 1.00 89.94 94 THR A C 1
ATOM 719 O O . THR A 1 94 ? -1.225 8.659 -8.537 1.00 89.94 94 THR A O 1
ATOM 722 N N . ALA A 1 95 ? 0.349 8.765 -10.141 1.00 91.44 95 ALA A N 1
ATOM 723 C CA . ALA A 1 95 ? -0.442 8.083 -11.158 1.00 91.44 95 ALA A CA 1
ATOM 724 C C . ALA A 1 95 ? -0.661 6.606 -10.799 1.00 91.44 95 ALA A C 1
ATOM 726 O O . ALA A 1 95 ? -1.806 6.159 -10.797 1.00 91.44 95 ALA A O 1
ATOM 727 N N . ALA A 1 96 ? 0.401 5.893 -10.412 1.00 93.88 96 ALA A N 1
ATOM 728 C CA . ALA A 1 96 ? 0.331 4.498 -9.989 1.00 93.88 96 ALA A CA 1
ATOM 729 C C . ALA A 1 96 ? -0.563 4.319 -8.753 1.00 93.88 96 ALA A C 1
ATOM 731 O O . ALA A 1 96 ? -1.441 3.463 -8.750 1.00 93.88 96 ALA A O 1
ATOM 732 N N . LEU A 1 97 ? -0.423 5.179 -7.735 1.00 94.69 97 LEU A N 1
ATOM 733 C CA . LEU A 1 97 ? -1.271 5.129 -6.541 1.00 94.69 97 LEU A CA 1
ATOM 734 C C . LEU A 1 97 ? -2.750 5.356 -6.879 1.00 94.69 97 LEU A C 1
ATOM 736 O O . LEU A 1 97 ? -3.607 4.657 -6.350 1.00 94.69 97 LEU A O 1
ATOM 740 N N . ARG A 1 98 ? -3.065 6.313 -7.761 1.00 93.75 98 ARG A N 1
ATOM 741 C CA . ARG A 1 98 ? -4.448 6.559 -8.207 1.00 93.75 98 ARG A CA 1
ATOM 742 C C . ARG A 1 98 ? -5.021 5.366 -8.964 1.00 93.75 98 ARG A C 1
ATOM 744 O O . ARG A 1 98 ? -6.135 4.956 -8.659 1.00 93.75 98 ARG A O 1
ATOM 751 N N . ALA A 1 99 ? -4.267 4.821 -9.917 1.00 95.56 99 ALA A N 1
ATOM 752 C CA . ALA A 1 99 ? -4.688 3.655 -10.686 1.00 95.56 99 ALA A CA 1
ATOM 753 C C . ALA A 1 99 ? -4.923 2.447 -9.770 1.00 95.56 99 ALA A C 1
ATOM 755 O O . ALA A 1 99 ? -5.981 1.831 -9.830 1.00 95.56 99 ALA A O 1
ATOM 756 N N . ALA A 1 100 ? -3.997 2.182 -8.848 1.00 96.94 100 ALA A N 1
ATOM 757 C CA . ALA A 1 100 ? -4.115 1.076 -7.912 1.00 96.94 100 ALA A CA 1
ATOM 758 C C . ALA A 1 100 ? -5.275 1.256 -6.917 1.00 96.94 100 ALA A C 1
ATOM 760 O O . ALA A 1 100 ? -5.929 0.279 -6.576 1.00 96.94 100 ALA A O 1
ATOM 761 N N . MET A 1 101 ? -5.569 2.479 -6.455 1.00 96.19 101 MET A N 1
ATOM 762 C CA . MET A 1 101 ? -6.734 2.749 -5.592 1.00 96.19 101 MET A CA 1
ATOM 763 C C . MET A 1 101 ? -8.060 2.541 -6.325 1.00 96.19 101 MET A C 1
ATOM 765 O O . MET A 1 101 ? -8.983 1.954 -5.758 1.00 96.19 101 MET A O 1
ATOM 769 N N . ALA A 1 102 ? -8.138 3.002 -7.576 1.00 95.56 102 ALA A N 1
ATOM 770 C CA . ALA A 1 102 ? -9.298 2.780 -8.428 1.00 95.56 102 ALA A CA 1
ATOM 771 C C . ALA A 1 102 ? -9.509 1.282 -8.679 1.00 95.56 102 ALA A C 1
ATOM 773 O O . ALA A 1 102 ? -10.602 0.775 -8.490 1.00 95.56 102 ALA A O 1
ATOM 774 N N . GLU A 1 103 ? -8.453 0.548 -9.014 1.00 97.12 103 GLU A N 1
ATOM 775 C CA . GLU A 1 103 ? -8.550 -0.886 -9.285 1.00 97.12 103 GLU A CA 1
ATOM 776 C C . GLU A 1 103 ? -8.853 -1.713 -8.024 1.00 97.12 103 GLU A C 1
ATOM 778 O O . GLU A 1 103 ? -9.687 -2.614 -8.039 1.00 97.12 103 GLU A O 1
ATOM 783 N N . ALA A 1 104 ? -8.185 -1.420 -6.906 1.00 96.38 104 ALA A N 1
ATOM 784 C CA . ALA A 1 104 ? -8.268 -2.253 -5.712 1.00 96.38 104 ALA A CA 1
ATOM 785 C C . ALA A 1 104 ? -9.548 -2.052 -4.899 1.00 96.38 104 ALA A C 1
ATOM 787 O O . ALA A 1 104 ? -9.934 -2.980 -4.176 1.00 96.38 104 ALA A O 1
ATOM 788 N N . TYR A 1 105 ? -10.120 -0.845 -4.949 1.00 94.88 105 TYR A N 1
ATOM 789 C CA . TYR A 1 105 ? -11.177 -0.390 -4.044 1.00 94.88 105 TYR A CA 1
ATOM 790 C C . TYR A 1 105 ? -12.271 0.4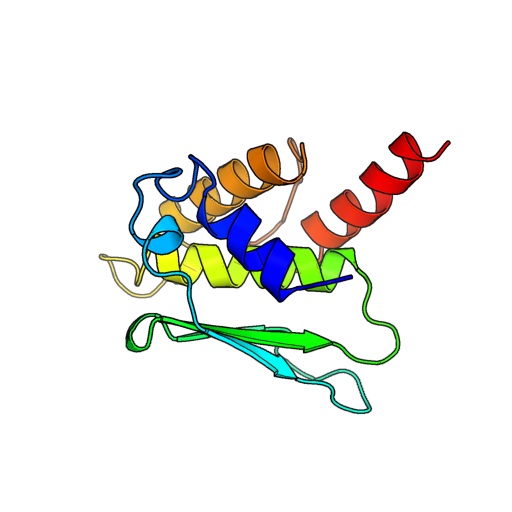43 -4.731 1.00 94.88 105 TYR A C 1
ATOM 792 O O . TYR A 1 105 ? -13.090 1.023 -4.025 1.00 94.88 105 TYR A O 1
ATOM 800 N N . ASP A 1 106 ? -12.269 0.538 -6.064 1.00 94.50 106 ASP A N 1
ATOM 801 C CA . ASP A 1 106 ? -13.210 1.347 -6.860 1.00 94.50 106 ASP A CA 1
ATOM 802 C C . ASP A 1 106 ? -13.222 2.846 -6.493 1.00 94.50 106 ASP A C 1
ATOM 804 O O . ASP A 1 106 ? -14.217 3.562 -6.592 1.00 94.50 106 ASP A O 1
ATOM 808 N N . LEU A 1 107 ? -12.075 3.360 -6.034 1.00 91.44 107 LEU A N 1
ATOM 809 C CA . LEU A 1 107 ? -11.957 4.745 -5.584 1.00 91.44 107 LEU A CA 1
ATOM 810 C C . LEU A 1 107 ? -11.427 5.656 -6.687 1.00 91.44 107 LEU A C 1
ATOM 812 O O . LEU A 1 107 ? -10.222 5.735 -6.936 1.00 91.44 107 LEU A O 1
ATOM 816 N N . THR A 1 108 ? -12.332 6.426 -7.289 1.00 88.81 108 THR A N 1
ATOM 817 C CA . THR A 1 108 ? -12.012 7.488 -8.252 1.00 88.81 108 THR A CA 1
ATOM 818 C C . THR A 1 108 ? -12.379 8.872 -7.702 1.00 88.81 108 THR A C 1
ATOM 820 O O . THR A 1 108 ? -13.097 9.003 -6.714 1.00 88.81 108 THR A O 1
ATOM 823 N N . GLY A 1 109 ? -11.821 9.941 -8.284 1.00 84.81 109 GLY A N 1
ATOM 824 C CA . GLY A 1 109 ? -12.168 11.321 -7.904 1.00 84.81 109 GLY A CA 1
ATOM 825 C C . GLY A 1 109 ? -11.721 11.769 -6.503 1.00 84.81 109 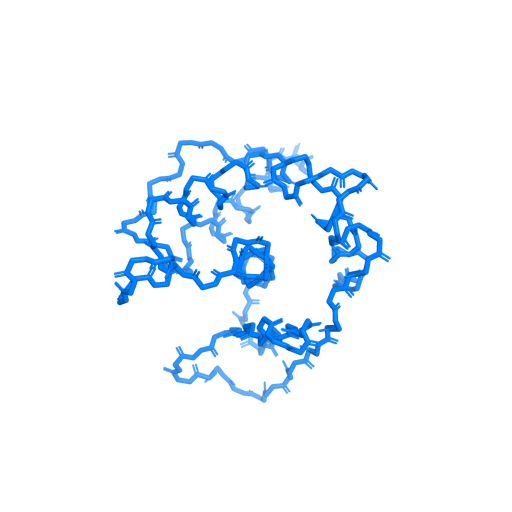GLY A C 1
ATOM 826 O O . GLY A 1 109 ? -12.106 12.847 -6.055 1.00 84.81 109 GLY A O 1
ATOM 827 N N . VAL A 1 110 ? -10.893 10.987 -5.802 1.00 84.69 110 VAL A N 1
ATOM 828 C CA . VAL A 1 110 ? -10.402 11.350 -4.465 1.00 84.69 110 VAL A CA 1
ATOM 829 C C . VAL A 1 110 ? -9.389 12.492 -4.567 1.00 84.69 110 VAL A C 1
ATOM 831 O O . VAL A 1 110 ? -8.249 12.321 -5.010 1.00 84.69 110 VAL A O 1
ATOM 834 N N . THR A 1 111 ? -9.791 13.676 -4.10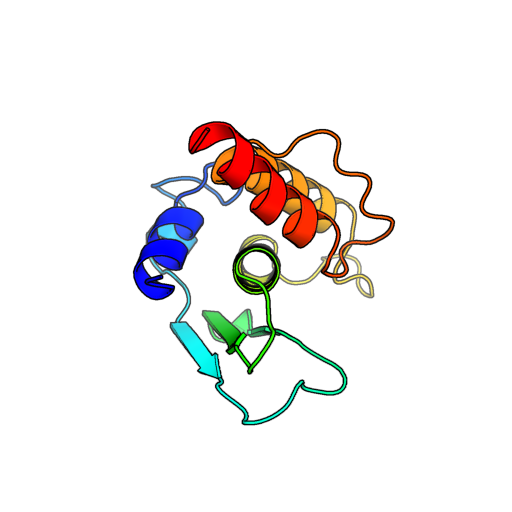4 1.00 76.44 111 THR A N 1
ATOM 835 C CA . THR A 1 111 ? -8.900 14.835 -3.981 1.00 76.44 111 THR A CA 1
ATOM 836 C C . THR A 1 111 ? -7.988 14.658 -2.771 1.00 76.44 111 THR A C 1
ATOM 838 O O . THR A 1 111 ? -8.259 15.149 -1.676 1.00 76.44 111 THR A O 1
ATOM 841 N N . ALA A 1 112 ? -6.884 13.940 -2.964 1.00 70.62 112 ALA A N 1
ATOM 842 C CA . ALA A 1 112 ? -5.794 13.898 -2.004 1.00 70.62 112 ALA A CA 1
ATOM 843 C C . ALA A 1 112 ? -4.883 15.119 -2.254 1.00 70.62 112 ALA A C 1
ATOM 845 O O . ALA A 1 112 ? -4.227 15.171 -3.299 1.00 70.62 112 ALA A O 1
ATOM 846 N N . PRO A 1 113 ? -4.815 16.115 -1.344 1.00 61.28 113 PRO A N 1
ATOM 847 C CA . PRO A 1 113 ? -3.973 17.308 -1.527 1.00 61.28 113 PRO A CA 1
ATOM 848 C C . PRO A 1 113 ? -2.470 16.977 -1.602 1.00 61.28 113 PRO A C 1
ATOM 850 O O . PRO A 1 113 ? -1.647 17.827 -1.923 1.00 61.28 113 PRO A O 1
ATOM 853 N N . SER A 1 114 ? -2.110 15.729 -1.302 1.00 64.31 114 SER A N 1
ATOM 854 C CA . SER A 1 114 ? -0.781 15.137 -1.413 1.00 64.31 114 SER A CA 1
ATOM 855 C C . SER A 1 114 ? -0.922 13.611 -1.397 1.00 64.31 114 SER A C 1
ATOM 857 O O . SER A 1 114 ? -1.982 13.104 -1.040 1.00 64.31 114 SER A O 1
ATOM 859 N N . SER A 1 115 ? 0.149 12.875 -1.695 1.00 60.31 115 SER A N 1
ATOM 860 C CA . SER A 1 115 ? 0.188 11.416 -1.513 1.00 60.31 115 SER A CA 1
ATOM 861 C C . SER A 1 115 ? 0.208 10.974 -0.036 1.00 60.31 115 SER A C 1
ATOM 863 O O . SER A 1 115 ? 0.371 9.788 0.231 1.00 60.31 115 SER A O 1
ATOM 865 N N . TYR A 1 116 ? 0.086 11.894 0.931 1.00 65.62 116 TYR A N 1
ATOM 866 C CA . TYR A 1 116 ? 0.019 11.561 2.356 1.00 65.62 116 TYR A CA 1
ATOM 867 C C . TYR A 1 116 ? -1.324 10.914 2.730 1.00 65.62 116 TYR A C 1
ATOM 869 O O . TYR A 1 116 ? -2.365 11.243 2.162 1.00 65.62 116 TYR A O 1
ATOM 877 N N . HIS A 1 117 ? -1.282 10.022 3.725 1.00 75.00 117 HIS A N 1
ATOM 878 C CA . HIS A 1 117 ? -2.428 9.222 4.163 1.00 75.00 117 HIS A CA 1
ATOM 879 C C . HIS A 1 117 ? -3.620 10.056 4.655 1.00 75.00 117 HIS A C 1
ATOM 881 O O . HIS A 1 117 ? -3.467 11.123 5.258 1.00 75.00 117 HIS A O 1
ATOM 887 N N . GLY A 1 118 ? -4.814 9.498 4.486 1.00 84.62 118 GLY A N 1
ATOM 888 C CA . GLY A 1 118 ? -6.054 9.902 5.134 1.00 84.62 118 GLY A CA 1
ATOM 889 C C . GLY A 1 118 ? -7.180 10.198 4.148 1.00 84.62 118 GLY A C 1
ATOM 890 O O . GLY A 1 118 ? -8.349 10.076 4.511 1.00 84.62 118 GLY A O 1
ATOM 891 N N . ALA A 1 119 ? -6.863 10.609 2.917 1.00 88.06 119 ALA A N 1
ATOM 892 C CA . ALA A 1 119 ? -7.885 10.901 1.913 1.00 88.06 119 ALA A CA 1
ATOM 893 C C . ALA A 1 119 ? -8.522 9.610 1.388 1.00 88.06 119 ALA A C 1
ATOM 895 O O . ALA A 1 119 ? -9.748 9.493 1.414 1.00 88.06 119 ALA A O 1
ATOM 896 N N . TYR A 1 120 ? -7.705 8.627 0.995 1.00 91.25 120 TYR A N 1
ATOM 897 C CA . TYR A 1 120 ? -8.228 7.331 0.570 1.00 91.25 120 TYR A CA 1
ATOM 898 C C . TYR A 1 120 ? -8.758 6.525 1.750 1.00 91.25 120 TYR A C 1
ATOM 900 O O . TYR A 1 120 ? -9.793 5.898 1.597 1.00 91.25 120 TYR A O 1
ATOM 908 N N . ALA A 1 121 ? -8.152 6.597 2.939 1.00 91.81 121 ALA A N 1
ATOM 909 C CA . ALA A 1 121 ? -8.646 5.906 4.129 1.00 91.81 121 ALA A CA 1
ATOM 910 C C . ALA A 1 121 ? -10.118 6.220 4.412 1.00 91.81 121 ALA A C 1
ATOM 912 O O . ALA A 1 121 ? -10.935 5.309 4.539 1.00 91.81 121 ALA A O 1
ATOM 913 N N . ARG A 1 122 ? -10.472 7.512 4.428 1.00 91.12 122 ARG A N 1
ATOM 914 C CA . ARG A 1 122 ? -11.862 7.949 4.617 1.00 91.12 122 ARG A CA 1
ATOM 915 C C . ARG A 1 122 ? -12.782 7.449 3.505 1.00 91.12 122 ARG A C 1
ATOM 917 O O . ARG A 1 122 ? -13.909 7.059 3.788 1.00 91.12 122 ARG A O 1
ATOM 924 N N . ALA A 1 123 ? -12.307 7.456 2.261 1.00 91.56 123 ALA A N 1
ATOM 925 C CA . ALA A 1 123 ? -13.078 6.969 1.124 1.00 91.56 123 ALA A CA 1
ATOM 926 C C . ALA A 1 123 ? -13.297 5.443 1.185 1.00 91.56 123 ALA A C 1
ATOM 928 O O . ALA A 1 123 ? -14.419 4.995 0.985 1.00 91.56 123 ALA A O 1
ATOM 929 N N . ILE A 1 124 ? -12.276 4.659 1.552 1.00 91.50 124 ILE A N 1
ATOM 930 C CA . ILE A 1 124 ? -12.366 3.203 1.762 1.00 91.50 124 ILE 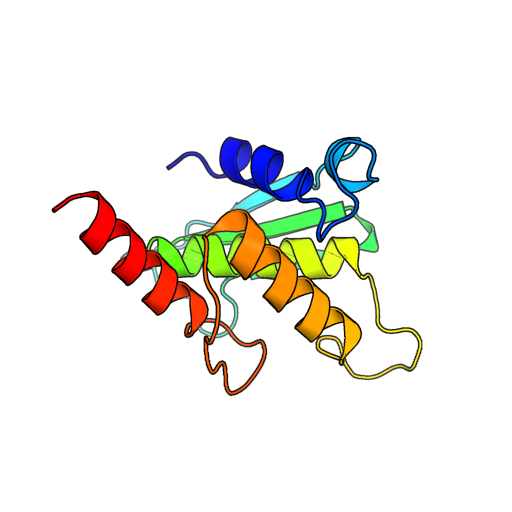A CA 1
ATOM 931 C C . ILE A 1 124 ? -13.395 2.886 2.852 1.00 91.50 124 ILE A C 1
ATOM 933 O O . ILE A 1 124 ? -14.251 2.019 2.668 1.00 91.50 124 ILE A O 1
ATOM 937 N N . ASP A 1 125 ? -13.313 3.584 3.987 1.00 89.75 125 ASP A N 1
ATOM 938 C CA . ASP A 1 125 ? -14.229 3.360 5.104 1.00 89.75 125 ASP A CA 1
ATOM 939 C C . ASP A 1 125 ? -15.678 3.742 4.737 1.00 89.75 125 ASP A C 1
ATOM 941 O O . ASP A 1 125 ? -16.606 3.050 5.151 1.00 89.75 125 ASP A O 1
ATOM 945 N N . GLY A 1 126 ? -15.881 4.781 3.916 1.00 84.38 126 GLY A N 1
ATOM 946 C CA . GLY A 1 126 ? -17.202 5.184 3.415 1.00 84.38 126 GLY A CA 1
ATOM 947 C C . GLY A 1 126 ? -17.783 4.257 2.337 1.00 84.38 126 GLY A C 1
ATOM 948 O O . GLY A 1 126 ? -18.973 3.947 2.371 1.00 84.38 126 GLY A O 1
ATOM 949 N N . HIS A 1 127 ? -16.956 3.757 1.413 1.00 77.56 127 HIS A N 1
ATOM 950 C CA . HIS A 1 127 ? -17.403 2.891 0.314 1.00 77.56 127 HIS A CA 1
ATOM 951 C C . HIS A 1 127 ? -18.010 1.581 0.836 1.00 77.56 127 HIS A C 1
ATOM 953 O O . HIS A 1 127 ? -19.097 1.177 0.430 1.00 77.56 127 HIS A O 1
ATOM 959 N N . ARG A 1 128 ? -17.374 0.955 1.836 1.00 66.06 128 ARG A N 1
ATOM 960 C CA . ARG A 1 128 ? -17.880 -0.302 2.417 1.00 66.06 128 ARG A CA 1
ATOM 961 C C . ARG A 1 128 ? -19.164 -0.146 3.223 1.00 66.06 128 ARG A C 1
ATOM 963 O O . ARG A 1 128 ? -19.897 -1.119 3.359 1.00 66.06 128 ARG A O 1
ATOM 970 N N . GLN A 1 129 ? -19.433 1.036 3.778 1.00 58.72 129 GLN A N 1
ATOM 971 C CA . GLN A 1 129 ? -20.708 1.288 4.458 1.00 58.72 129 GLN A CA 1
ATOM 972 C C . GLN A 1 129 ? -21.877 1.307 3.469 1.00 58.72 129 GLN A C 1
ATOM 974 O O . GLN A 1 129 ? -22.991 0.985 3.859 1.00 58.72 129 GLN A O 1
ATOM 979 N N . THR A 1 130 ? -21.613 1.625 2.198 1.00 55.59 130 THR A N 1
ATOM 980 C CA . THR A 1 130 ? 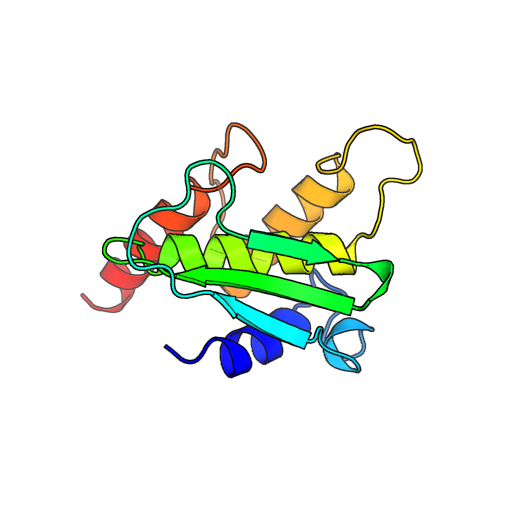-22.628 1.649 1.136 1.00 55.59 130 THR A CA 1
ATOM 981 C C . THR A 1 130 ? -22.905 0.249 0.577 1.00 55.59 130 THR A C 1
ATOM 983 O O . THR A 1 130 ? -24.042 -0.052 0.252 1.00 55.59 130 THR A O 1
ATOM 986 N N . GLU A 1 131 ? -21.905 -0.638 0.520 1.00 52.22 131 GLU A N 1
ATOM 987 C CA . GLU A 1 131 ? -22.092 -2.037 0.078 1.00 52.22 131 GLU A CA 1
ATOM 988 C C . GLU A 1 131 ? -22.779 -2.940 1.119 1.00 52.22 131 GLU A C 1
ATOM 990 O O . GLU A 1 131 ? -23.248 -4.026 0.786 1.00 52.22 131 GLU A O 1
ATOM 995 N N . ALA A 1 132 ? -22.784 -2.533 2.392 1.00 49.19 132 ALA A N 1
ATOM 996 C CA . ALA A 1 132 ? -23.354 -3.302 3.500 1.00 49.19 132 ALA A CA 1
ATOM 997 C C . ALA A 1 132 ? -24.748 -2.812 3.946 1.00 49.19 132 ALA A C 1
ATOM 999 O O . ALA A 1 132 ? -25.276 -3.346 4.925 1.00 49.19 132 ALA A O 1
ATOM 1000 N N . ALA A 1 133 ? -25.304 -1.801 3.272 1.00 44.72 133 ALA A N 1
ATOM 1001 C CA . ALA A 1 133 ? -26.624 -1.216 3.519 1.00 44.72 133 ALA A CA 1
ATOM 1002 C C . ALA A 1 133 ? -27.622 -1.652 2.439 1.00 44.72 133 ALA A C 1
ATOM 1004 O O . ALA A 1 133 ? -28.799 -1.868 2.802 1.00 44.72 133 ALA A O 1
#

Secondary structure (DSSP, 8-state):
--HHHHHHHHTT-GGGT-TTSHHHHSPPEEEEE--SS--SS-SEEEEGGGTEEEEE--TT--HHHHHHHHHHHHHHHHH-S-TTSS-TT-HHHHHHHHHHHHHHH---S---SSSSTTHHHHHHHHHHHHHT-

Sequence (133 aa):
MDLAAELTRLSRLDALGGPAGALASHPPELTVRRPARRPRRRLGFAVPAENRISVTAYPGIGRGDVLETLLHELVHIAVGPAAEGRRWHGREFTAALRAAMAEAYDLTGVTAPSSYHGAYARAIDGHRQTEAA

Radius of gyration: 14.21 Å; chains: 1; bounding box: 43×31×37 Å

pLDDT: mean 88.01, std 12.43, range [44.72, 98.25]

=== Feature glossary ===
Key to the feature types in this record:

Secondary structure (8-state, DSSP). Secondary structure is the local, repeating backbone conformation. DSSP classifies it into eight states by reading the hydrogen-bond network: three helix types (H, G, I), two β types (E, B), two non-regular types (T, S), and unstructured coil (-).

Backbone torsions (φ/ψ). Backbone dihedral angles. Every residue except chain termini has a φ (preceding-C → N → Cα → C) and a ψ (N → Cα → C → next-N). They are reported in degrees following the IUPAC sign convention. Secondary structure is essentially a statement about which (φ, ψ) basin each residue occupies.

Predicted aligned error. Predicted Aligned Error (PAE) is an AlphaFold confidence matrix: entry (i, j) is the expected error in the position of residue j, in ångströms, when the prediction is superimposed on the true structure at residue i. Low PAE within a block of residues means that block is internally rigid and well-predicted; high PAE between two blocks means their relative placement is uncertain even if each block individually is confident.

B-factor. B-factor (Debye–Waller factor) reflects atomic displacement in the crystal lattice. It is an experimental observable (units Å²), not a prediction; low values mean the atom is pinned down, high values mean it moves or is heterogeneous across the crystal.

Secondary structure (3-state, P-SEA). Three-state secondary structure (P-SEA) collapses the eight DSSP classes into helix (a), strand (b), and coil (c). P-SEA assigns these from Cα geometry alone — distances and angles — without requiring backbone oxygens, so it works on any Cα trace.

Sequence. Primary structure: the covalent order of the twenty standard amino acids along the backbone. Two proteins with the same sequence will (almost always) fold to the same structure; two with 30% identity often share a fold but not the details.

pLDDT. pLDDT is the predicted lDDT-Cα score: AlphaFold's confidence that the local environment of each residue (all inter-atomic distances within 15 Å) is correctly placed. It is a per-residue number between 0 and 100, with higher meaning more reliable.

InterPro / GO / CATH / organism. Functional annotations link the protein to curated databases. InterPro entries identify conserved domains and families by matching the sequence against member-database signatures (Pfam, PROSITE, CDD, …). Gene Ontology (GO) terms describe molecular function, biological process, and cellular component in a controlled vocabulary. CATH places the structure in a hierarchical fold classification (Class/Architecture/Topology/Homologous-superfamily). The organism is the source species.

Contact-map, Ramachandran, and PAE plots. Three diagnostic plots accompany the record. The Cα contact map visualizes the tertiary structure as a 2D adjacency matrix (8 Å cutoff, sequence-local contacts suppressed). The Ramachandran plot shows the distribution of backbone (φ, ψ) torsions, with points in the α and β basins reflecting secondary structure content. The PAE plot shows AlphaFold's inter-residue confidence as a color matrix.

mmCIF coordinates. The mmCIF table is the protein's shape written out atom by atom. For each backbone N, Cα, C, and carbonyl O, it records an (x, y, z) coordinate triple in Å plus the residue type, chain letter, and residue number.

Radius of gyration, Cα contacts, bounding box. Three whole-structure scalars: the radius of gyration (RMS distance of Cα from centroid, in Å), the count of Cα–Cα contacts (pairs closer than 8 Å and separated by more than four residues in sequence — i.e. tertiary, not local, contacts), and the bounding-box dimensions. Together they distinguish compact globular folds from extended fibres or disordered chains.

Foldseek 3Di. The Foldseek 3Di string encodes local tertiary geometry as a 20-letter alphabet — one character per residue — derived from the relative positions of nearby Cα atoms. Unlike the amino-acid sequence, 3Di is a direct function of the 3D structure, so two proteins with the same fold have similar 3Di strings even at low sequence identity.

Rendered structure images. Six rendered views show the 3D structure from the faces of a cube — i.e. along ±x, ±y, ±z. Rendering representation is drawn randomly per protein from cartoon (secondary-structure ribbons), sticks (backbone bonds), or molecular surface; coloring is either N→C rainbow (blue at the N-terminus through red at the C-terminus) or one color per chain.

Nearest PDB structures. The Foldseek neighbor list gives the closest experimentally determined structures in the PDB, ranked by structural alignment. TM-score near 1 means near-identical fold; near 0.3 means only rough topology match. This is how one finds what a novel AlphaFold prediction most resembles in the solved-structure universe.

Solvent-accessible surface area. SASA measures how much of the protein is reachable by solvent. It is computed by rolling a water-sized probe over the atomic surface and summing the exposed area (Å²). Per-residue SASA distinguishes core (buried, low SASA) from surface (exposed, high SASA) residues; total SASA is a whole-molecule size measure.